Protein AF-A0A2E7VR38-F1 (afdb_monomer_lite)

Radius of gyration: 16.85 Å; chains: 1; bounding box: 37×20×45 Å

Sequence (75 aa):
MALDTKIYEMLKTQAEAEKAKAMLTLELLNKNGVGVGEHSTKDFYENAESALMMLVDANDKLETLNSLYKDSKLK

Foldseek 3Di:
DADDPVNLVVQLVVLVVLLVVLVVQLVCLVVPVPPCPPDHPVNSVVSNVVSVVSNVVSVVSNVVSVVNNVVNVVD

Structure (mmCIF, N/CA/C/O backbone):
data_AF-A0A2E7VR38-F1
#
_entry.id   AF-A0A2E7VR38-F1
#
loop_
_atom_site.group_PDB
_atom_site.id
_atom_site.type_symbol
_atom_site.label_atom_id
_atom_site.label_alt_id
_atom_site.label_comp_id
_atom_site.label_asym_id
_atom_site.label_entity_id
_atom_site.label_seq_id
_atom_site.pdbx_PDB_ins_code
_atom_site.Cartn_x
_atom_site.Cartn_y
_atom_site.Cartn_z
_atom_site.occupancy
_atom_site.B_iso_or_equiv
_atom_site.auth_seq_id
_atom_site.auth_comp_id
_atom_site.auth_asym_id
_atom_site.auth_atom_id
_atom_site.pdbx_PDB_model_num
ATOM 1 N N . MET A 1 1 ? -7.936 -6.499 20.070 1.00 59.56 1 MET A N 1
ATOM 2 C CA . MET A 1 1 ? -7.897 -5.065 20.433 1.00 59.56 1 MET A CA 1
ATOM 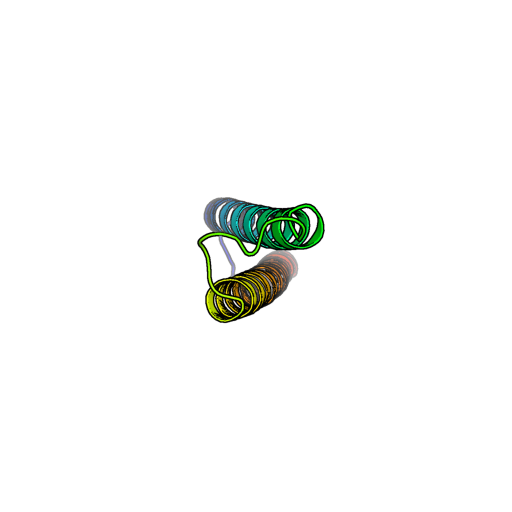3 C C . MET A 1 1 ? -9.010 -4.383 19.652 1.00 59.56 1 MET A C 1
ATOM 5 O O . MET A 1 1 ? -9.169 -4.741 18.496 1.00 59.56 1 MET A O 1
ATOM 9 N N . ALA A 1 2 ? -9.823 -3.512 20.255 1.00 69.19 2 ALA A N 1
ATOM 10 C CA . ALA A 1 2 ? -10.861 -2.793 19.512 1.00 69.19 2 ALA A CA 1
ATOM 11 C C . ALA A 1 2 ? -10.257 -1.523 18.898 1.00 69.19 2 ALA A C 1
ATOM 13 O O . ALA A 1 2 ? -9.680 -0.719 19.629 1.00 69.19 2 ALA A O 1
ATOM 14 N N . LEU A 1 3 ? -10.340 -1.369 17.574 1.00 84.00 3 LEU A N 1
ATOM 15 C CA . LEU A 1 3 ? -9.827 -0.191 16.876 1.00 84.00 3 LEU A CA 1
ATOM 16 C C . LEU A 1 3 ? -10.889 0.920 16.871 1.00 84.00 3 LEU A C 1
ATOM 18 O O . LEU A 1 3 ? -12.025 0.685 16.455 1.00 84.00 3 LEU A O 1
ATOM 22 N N . ASP A 1 4 ? -10.521 2.114 17.341 1.00 92.00 4 ASP A N 1
ATOM 23 C CA . ASP A 1 4 ? -11.391 3.294 17.312 1.00 92.00 4 ASP A CA 1
ATOM 24 C C . ASP A 1 4 ? -11.740 3.692 15.867 1.00 92.00 4 ASP A C 1
ATOM 26 O O . ASP A 1 4 ? -10.894 3.625 14.974 1.00 92.00 4 ASP A O 1
ATOM 30 N N . THR A 1 5 ? -12.982 4.131 15.637 1.00 93.62 5 THR A N 1
ATOM 31 C CA . THR A 1 5 ? -13.478 4.455 14.288 1.00 93.62 5 THR A CA 1
ATOM 32 C C . THR A 1 5 ? -12.701 5.600 13.640 1.00 93.62 5 THR A C 1
ATOM 34 O O . THR A 1 5 ? -12.385 5.504 12.460 1.00 93.62 5 THR A O 1
ATOM 37 N N . LYS A 1 6 ? -12.327 6.647 14.388 1.00 95.12 6 LYS A N 1
ATOM 38 C CA . LYS A 1 6 ? -11.581 7.780 13.817 1.00 95.12 6 LYS A CA 1
ATOM 39 C C . LYS A 1 6 ? -10.157 7.372 13.458 1.00 95.12 6 LYS A C 1
ATOM 41 O O . LYS A 1 6 ? -9.643 7.784 12.422 1.00 95.12 6 LYS A O 1
ATOM 46 N N . ILE A 1 7 ? -9.528 6.543 14.296 1.00 94.56 7 ILE A N 1
ATOM 47 C CA . ILE A 1 7 ? -8.198 5.985 14.013 1.00 94.56 7 ILE A CA 1
ATOM 48 C C . ILE A 1 7 ? -8.251 5.097 12.766 1.00 94.56 7 ILE A C 1
ATOM 50 O O . ILE A 1 7 ? -7.409 5.237 11.882 1.00 94.56 7 ILE A O 1
ATOM 54 N N . TYR A 1 8 ? -9.253 4.220 12.671 1.00 95.75 8 TYR A N 1
ATOM 55 C CA . TYR A 1 8 ? -9.467 3.375 11.500 1.00 95.75 8 TYR A CA 1
ATOM 56 C C . TYR A 1 8 ? -9.650 4.201 10.222 1.00 95.75 8 TYR A C 1
ATOM 58 O O . TYR A 1 8 ? -8.953 3.952 9.244 1.00 95.75 8 TYR A O 1
ATOM 66 N N . GLU A 1 9 ? -10.536 5.200 10.228 1.00 97.19 9 GLU A N 1
ATOM 67 C CA . GLU A 1 9 ? -10.803 6.043 9.055 1.00 97.19 9 GLU A CA 1
ATOM 68 C C . GLU A 1 9 ? -9.555 6.804 8.598 1.00 97.19 9 GLU A C 1
ATOM 70 O O . GLU A 1 9 ? -9.251 6.839 7.404 1.00 97.19 9 GLU A O 1
ATOM 75 N N . MET A 1 10 ? -8.802 7.368 9.544 1.00 97.88 10 MET A N 1
ATOM 76 C CA . MET A 1 10 ? -7.571 8.105 9.263 1.00 97.88 10 MET A CA 1
ATOM 77 C C . MET A 1 10 ? -6.494 7.193 8.655 1.00 97.88 10 MET A C 1
ATOM 79 O O . MET A 1 10 ? -5.957 7.515 7.593 1.00 97.88 10 MET A O 1
ATOM 83 N N . LEU A 1 11 ? -6.248 6.015 9.242 1.00 97.94 11 LEU A N 1
ATOM 84 C CA . LEU A 1 11 ? -5.268 5.054 8.718 1.00 97.94 11 LEU A CA 1
ATOM 85 C C . LEU A 1 11 ? -5.706 4.435 7.382 1.00 97.94 11 LEU A C 1
ATOM 87 O O . LEU A 1 11 ? -4.882 4.264 6.484 1.00 97.94 11 LEU A O 1
ATOM 91 N N . LYS A 1 12 ? -6.999 4.133 7.222 1.00 98.12 12 LYS A N 1
ATOM 92 C CA . LYS A 1 12 ? -7.567 3.619 5.969 1.00 98.12 12 LYS A CA 1
ATOM 93 C C . LYS A 1 12 ? -7.387 4.624 4.838 1.00 98.12 12 LYS A C 1
ATOM 95 O O . LYS A 1 12 ? -6.906 4.251 3.774 1.00 98.12 12 LYS A O 1
ATOM 100 N N . THR A 1 13 ? -7.716 5.892 5.082 1.00 98.50 13 THR A N 1
ATOM 101 C CA . THR A 1 13 ? -7.571 6.958 4.079 1.00 98.50 13 THR A CA 1
ATOM 102 C C . THR A 1 13 ? -6.109 7.128 3.664 1.00 98.50 13 THR A C 1
ATOM 104 O O . THR A 1 13 ? -5.818 7.288 2.479 1.00 98.50 13 THR A O 1
ATOM 107 N N . GLN A 1 14 ? -5.171 7.034 4.614 1.00 98.44 14 GLN A N 1
ATOM 108 C CA . GLN A 1 14 ? -3.743 7.063 4.302 1.00 98.44 14 GLN A CA 1
ATOM 109 C C . GLN A 1 14 ? -3.334 5.888 3.401 1.00 98.44 14 GLN A C 1
ATOM 111 O O . GLN A 1 14 ? -2.699 6.104 2.370 1.00 98.44 14 GLN A O 1
ATOM 116 N N . ALA A 1 15 ? -3.723 4.658 3.747 1.00 98.56 15 ALA A N 1
ATOM 117 C CA . ALA A 1 15 ? -3.382 3.478 2.954 1.00 98.56 15 ALA A CA 1
ATOM 118 C C . ALA A 1 15 ? -4.038 3.496 1.555 1.00 98.56 15 ALA A C 1
ATOM 120 O O . ALA A 1 15 ? -3.414 3.104 0.571 1.00 98.56 15 ALA A O 1
ATOM 121 N N . GLU A 1 16 ? -5.261 4.021 1.424 1.00 98.62 16 GLU A N 1
ATOM 122 C CA . GLU A 1 16 ? -5.915 4.238 0.124 1.00 98.62 16 GLU A CA 1
ATOM 123 C C . GLU A 1 16 ? -5.154 5.251 -0.743 1.00 98.62 16 GLU A C 1
ATOM 125 O O . GLU A 1 16 ? -4.973 5.024 -1.942 1.00 98.62 16 GLU A O 1
ATOM 130 N N . ALA A 1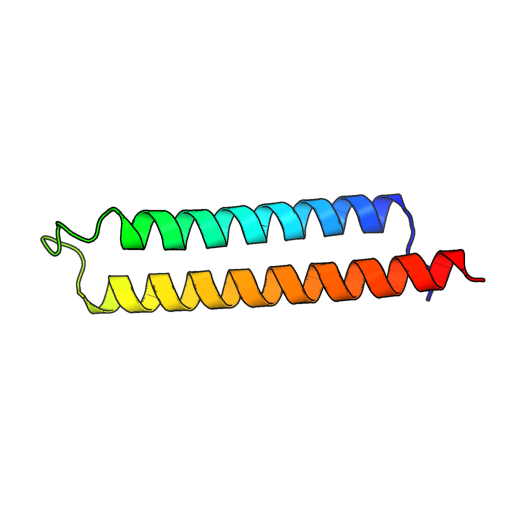 17 ? -4.652 6.335 -0.145 1.00 98.69 17 ALA A N 1
ATOM 131 C CA . ALA A 1 17 ? -3.827 7.313 -0.847 1.00 98.69 17 ALA A CA 1
ATOM 132 C C . ALA A 1 17 ? -2.478 6.720 -1.291 1.00 98.69 17 ALA A C 1
ATOM 134 O O . ALA A 1 17 ? -2.043 6.951 -2.421 1.00 98.69 17 ALA A O 1
ATOM 135 N N . GLU A 1 18 ? -1.831 5.924 -0.433 1.00 98.62 18 GLU A N 1
ATOM 136 C CA . GLU A 1 18 ? -0.585 5.218 -0.760 1.00 98.62 18 GLU A CA 1
ATOM 137 C C . GLU A 1 18 ? -0.786 4.242 -1.929 1.00 98.62 18 GLU A C 1
ATOM 139 O O . GLU A 1 18 ? -0.020 4.270 -2.896 1.00 98.62 18 GLU A O 1
ATOM 144 N N . LYS A 1 19 ? -1.871 3.458 -1.900 1.00 98.56 19 LYS A N 1
ATOM 145 C CA . LYS A 1 19 ? -2.271 2.561 -2.991 1.00 98.56 19 LYS A CA 1
ATOM 146 C C . LYS A 1 19 ? -2.486 3.314 -4.303 1.00 98.56 19 LYS A C 1
ATOM 148 O O . LYS A 1 19 ? -1.961 2.903 -5.336 1.00 98.56 19 LYS A O 1
ATOM 153 N N . ALA A 1 20 ? -3.236 4.417 -4.272 1.00 98.56 20 ALA A N 1
ATOM 154 C CA . ALA A 1 20 ? -3.510 5.219 -5.463 1.00 98.56 20 ALA A CA 1
ATOM 155 C C . ALA A 1 20 ? -2.223 5.804 -6.063 1.00 98.56 20 ALA A C 1
ATOM 157 O O . ALA A 1 20 ? -2.025 5.744 -7.276 1.00 98.56 20 ALA A O 1
ATOM 158 N N . LYS A 1 21 ? -1.317 6.309 -5.216 1.00 97.94 21 LYS A N 1
ATOM 159 C CA . LYS A 1 21 ? -0.010 6.818 -5.645 1.00 97.94 21 LYS A CA 1
ATOM 160 C C . LYS A 1 21 ? 0.829 5.725 -6.306 1.00 97.94 21 LYS A C 1
ATOM 162 O O . LYS A 1 21 ? 1.378 5.955 -7.379 1.00 97.94 21 LYS A O 1
ATOM 167 N N . ALA A 1 22 ? 0.902 4.545 -5.696 1.00 98.19 22 ALA A N 1
ATOM 168 C CA . ALA A 1 22 ? 1.644 3.411 -6.234 1.00 98.19 22 ALA A CA 1
ATOM 169 C C . ALA A 1 22 ? 1.104 2.961 -7.603 1.00 98.19 22 ALA A C 1
ATOM 171 O O . ALA A 1 22 ? 1.868 2.810 -8.557 1.00 98.19 22 ALA A O 1
ATOM 172 N N . MET A 1 23 ? -0.220 2.822 -7.724 1.00 97.81 23 MET A N 1
ATOM 173 C CA . MET A 1 23 ? -0.873 2.465 -8.986 1.00 97.81 23 MET A CA 1
ATOM 174 C C . MET A 1 23 ? -0.636 3.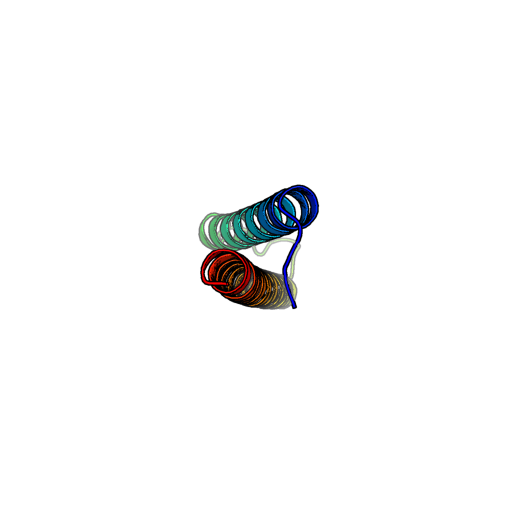516 -10.075 1.00 97.81 23 MET A C 1
ATOM 176 O O . MET A 1 23 ? -0.307 3.150 -11.201 1.00 97.81 23 MET A O 1
ATOM 180 N N . LEU A 1 24 ? -0.743 4.807 -9.738 1.00 96.44 24 LEU A N 1
ATOM 181 C CA . LEU A 1 24 ? -0.474 5.894 -10.677 1.00 96.44 24 LEU A CA 1
ATOM 182 C C . LEU A 1 24 ? 0.978 5.861 -11.166 1.00 96.44 24 LEU A C 1
ATOM 184 O O . LEU A 1 24 ? 1.219 6.009 -12.359 1.00 96.44 24 LEU A O 1
ATOM 188 N N . THR A 1 25 ? 1.946 5.620 -10.280 1.00 94.00 25 THR A N 1
ATOM 189 C CA . THR A 1 25 ? 3.355 5.483 -10.676 1.00 94.00 25 THR A CA 1
ATOM 190 C C . THR A 1 25 ? 3.550 4.335 -11.665 1.00 94.00 25 THR A C 1
ATOM 192 O O . THR A 1 25 ? 4.172 4.534 -12.705 1.00 94.00 25 THR A O 1
ATOM 195 N N . LEU A 1 26 ? 2.983 3.155 -11.393 1.00 93.94 26 LEU A N 1
ATOM 196 C CA . LEU A 1 26 ? 3.068 2.004 -12.301 1.00 93.94 26 LEU A CA 1
ATOM 197 C C . LEU A 1 26 ? 2.415 2.293 -13.661 1.00 93.94 26 LEU A C 1
ATOM 199 O O . LEU A 1 26 ? 2.961 1.938 -14.705 1.00 93.94 26 LEU A O 1
ATOM 203 N N . GLU A 1 27 ? 1.273 2.980 -13.666 1.00 93.19 27 GLU A N 1
ATOM 204 C CA . GLU A 1 27 ? 0.593 3.398 -14.892 1.00 93.19 27 GLU A CA 1
ATOM 205 C C . GLU A 1 27 ? 1.438 4.388 -15.707 1.00 93.19 27 GLU A C 1
ATOM 207 O O . GLU A 1 27 ? 1.556 4.243 -16.926 1.00 93.19 27 GLU A O 1
ATOM 212 N N . LEU A 1 28 ? 2.055 5.372 -15.046 1.00 90.44 28 LEU A N 1
ATOM 213 C CA . LEU A 1 28 ? 2.931 6.350 -15.689 1.00 90.44 28 LEU A CA 1
ATOM 214 C C . LEU A 1 28 ? 4.189 5.692 -16.261 1.00 90.44 28 LEU A C 1
ATOM 216 O O . LEU A 1 28 ? 4.575 6.019 -17.381 1.00 90.44 28 LEU A O 1
ATOM 220 N N . LEU A 1 29 ? 4.797 4.743 -15.543 1.00 87.38 29 LEU A N 1
ATOM 221 C CA . LEU A 1 29 ? 5.934 3.961 -16.040 1.00 87.38 29 LEU A CA 1
ATOM 222 C C . LEU A 1 29 ? 5.555 3.165 -17.298 1.00 87.38 29 LEU A C 1
ATOM 224 O O . LEU A 1 29 ? 6.304 3.162 -18.271 1.00 87.38 29 LEU A O 1
ATOM 228 N N . ASN A 1 30 ? 4.366 2.558 -17.323 1.00 81.75 30 ASN A N 1
ATOM 229 C CA . ASN A 1 30 ? 3.873 1.826 -18.491 1.00 81.75 30 ASN A CA 1
ATOM 230 C C . ASN A 1 30 ? 3.596 2.746 -19.698 1.00 81.75 30 ASN A C 1
ATOM 232 O O . ASN A 1 30 ? 3.907 2.399 -20.835 1.00 81.75 30 ASN A O 1
ATOM 236 N N . LYS A 1 31 ? 3.018 3.934 -19.465 1.00 81.00 31 LYS A N 1
ATOM 237 C CA . LYS A 1 31 ? 2.661 4.892 -20.529 1.00 81.00 31 LYS A CA 1
ATOM 238 C C . LYS A 1 31 ? 3.855 5.676 -21.082 1.00 81.00 31 LYS A C 1
ATOM 240 O O . LYS A 1 31 ? 3.858 6.002 -22.265 1.00 81.00 31 LYS A O 1
ATOM 245 N N . ASN A 1 32 ? 4.861 5.964 -20.256 1.00 66.75 32 ASN A N 1
ATOM 246 C CA . ASN A 1 32 ? 6.007 6.810 -20.611 1.00 66.75 32 ASN A CA 1
ATOM 247 C C . ASN A 1 32 ? 7.249 6.018 -21.063 1.00 66.75 32 ASN A C 1
ATOM 249 O O . ASN A 1 32 ? 8.340 6.579 -21.116 1.00 66.75 32 ASN A O 1
ATOM 253 N N . GLY A 1 33 ? 7.108 4.740 -21.439 1.00 59.66 33 GLY A N 1
ATOM 254 C CA . GLY A 1 33 ? 8.210 3.879 -21.908 1.00 59.66 33 GLY A CA 1
ATOM 255 C C . GLY A 1 33 ? 8.946 4.345 -23.182 1.00 59.66 33 GLY A C 1
ATOM 256 O O . GLY A 1 33 ? 9.846 3.660 -23.661 1.00 59.66 33 GLY A O 1
ATOM 257 N N . VAL A 1 34 ? 8.597 5.508 -23.735 1.00 50.41 34 VAL A N 1
ATOM 258 C CA . VAL A 1 34 ? 9.220 6.154 -24.898 1.00 50.41 34 VAL A CA 1
ATOM 259 C C . VAL A 1 34 ? 10.004 7.387 -24.445 1.00 50.41 34 VAL A C 1
ATOM 261 O O . VAL A 1 34 ? 9.528 8.514 -24.523 1.00 50.41 34 VAL A O 1
ATOM 264 N N . GLY A 1 35 ? 11.218 7.164 -23.941 1.00 52.16 35 GLY A N 1
ATOM 265 C CA . GLY A 1 35 ? 12.108 8.257 -23.544 1.00 52.16 35 GLY A CA 1
ATOM 266 C C . GLY A 1 35 ? 13.252 7.840 -22.630 1.00 52.16 35 GLY A C 1
ATOM 267 O O . GLY A 1 35 ? 13.524 8.532 -21.655 1.00 52.16 35 GLY A O 1
ATOM 268 N N . VAL A 1 36 ? 13.937 6.728 -22.925 1.00 55.06 36 VAL A N 1
ATOM 269 C CA . VAL A 1 36 ? 15.223 6.373 -22.288 1.00 55.06 36 VAL A CA 1
ATOM 270 C C . VAL A 1 36 ? 16.304 7.324 -22.829 1.00 55.06 36 VAL A C 1
ATOM 272 O O . VAL A 1 36 ? 17.165 6.936 -23.610 1.00 55.06 36 VAL A O 1
ATOM 275 N N . GLY A 1 37 ? 16.147 8.616 -22.540 1.00 57.25 37 GLY A N 1
ATOM 276 C CA . GLY A 1 37 ? 16.972 9.699 -23.069 1.00 57.25 37 GLY A CA 1
ATOM 277 C C . GLY A 1 37 ? 17.884 10.323 -22.021 1.00 57.25 37 GLY A C 1
ATOM 278 O O . GLY A 1 37 ? 19.004 10.673 -22.366 1.00 57.25 37 GLY A O 1
ATOM 279 N N . GLU A 1 38 ? 17.451 10.397 -20.753 1.00 56.62 38 GLU A N 1
ATOM 280 C CA . GLU A 1 38 ? 18.264 10.936 -19.639 1.00 56.62 38 GLU A CA 1
ATOM 281 C C . GLU A 1 38 ? 18.123 10.180 -18.300 1.00 56.62 38 GLU A C 1
ATOM 283 O O . GLU A 1 38 ? 18.970 10.335 -17.424 1.00 56.62 38 GLU A O 1
ATOM 288 N N . HIS A 1 39 ? 17.116 9.311 -18.147 1.00 64.25 39 HIS A N 1
ATOM 289 C CA . HIS A 1 39 ? 17.007 8.373 -17.024 1.00 64.25 39 HIS A CA 1
ATOM 290 C C . HIS A 1 39 ? 17.434 6.980 -17.481 1.00 64.25 39 HIS A C 1
ATOM 292 O O . HIS A 1 39 ? 17.037 6.510 -18.551 1.00 64.25 39 HIS A O 1
ATOM 298 N N . SER A 1 40 ? 18.280 6.324 -16.694 1.00 71.69 40 SER A N 1
ATOM 299 C CA . SER A 1 40 ? 18.809 5.009 -17.036 1.00 71.69 40 SER A CA 1
ATOM 300 C C . SER A 1 40 ? 17.700 3.950 -16.990 1.00 71.69 40 SER A C 1
ATOM 302 O O . SER A 1 40 ? 16.721 4.074 -16.254 1.00 71.69 40 SER A O 1
ATOM 304 N N . THR A 1 41 ? 17.863 2.843 -17.720 1.00 78.25 41 THR A N 1
ATOM 305 C CA . THR A 1 41 ? 16.972 1.674 -17.576 1.00 78.25 41 THR A CA 1
ATOM 306 C C . THR A 1 41 ? 16.934 1.151 -16.137 1.00 78.25 41 THR A C 1
ATOM 308 O O . THR A 1 41 ? 15.963 0.518 -15.742 1.00 78.25 41 THR A O 1
ATOM 311 N N . LYS A 1 42 ? 17.973 1.427 -15.340 1.00 81.12 42 LYS A N 1
ATOM 312 C CA . LYS A 1 42 ? 18.037 1.092 -13.919 1.00 81.12 42 LYS A CA 1
ATOM 313 C C . LYS A 1 42 ? 17.047 1.923 -13.091 1.00 81.12 42 LYS A C 1
ATOM 315 O O . LYS A 1 42 ? 16.293 1.330 -12.328 1.00 81.12 42 LYS A O 1
ATOM 320 N N . ASP A 1 43 ? 16.970 3.236 -13.314 1.00 83.38 43 ASP A N 1
ATOM 321 C CA . ASP A 1 43 ? 16.017 4.120 -12.615 1.00 83.38 43 ASP A CA 1
ATOM 322 C C . ASP A 1 43 ? 14.566 3.704 -12.896 1.00 83.38 43 ASP A C 1
ATOM 324 O O . ASP A 1 43 ? 13.700 3.766 -12.025 1.00 83.38 43 ASP A O 1
ATOM 328 N N . PHE A 1 44 ? 14.293 3.240 -14.119 1.00 85.44 44 PHE A N 1
ATOM 329 C CA . PHE A 1 44 ? 12.988 2.689 -14.475 1.00 85.44 44 PHE A CA 1
ATOM 330 C C . PHE A 1 44 ? 12.627 1.471 -13.612 1.00 85.44 44 PHE A C 1
ATOM 332 O O . PHE A 1 44 ? 11.538 1.430 -13.036 1.00 85.44 44 PHE A O 1
ATOM 339 N N . TYR A 1 45 ? 13.534 0.495 -13.502 1.00 88.44 45 TYR A N 1
ATOM 340 C CA . TYR A 1 45 ? 13.286 -0.718 -12.721 1.00 88.44 45 TYR A CA 1
ATOM 341 C C . TYR A 1 45 ? 13.183 -0.433 -11.220 1.00 88.44 45 TYR A C 1
ATOM 343 O O . TYR A 1 45 ? 12.261 -0.936 -10.583 1.00 88.44 45 TYR A O 1
ATOM 351 N N . GLU A 1 46 ? 14.049 0.421 -10.669 1.00 91.62 46 GLU A N 1
ATOM 352 C CA . GLU A 1 46 ? 13.997 0.813 -9.252 1.00 91.62 46 GLU A CA 1
ATOM 353 C C . GLU A 1 46 ? 12.679 1.526 -8.906 1.00 91.62 46 GLU A C 1
ATOM 355 O O . GLU A 1 46 ? 12.068 1.250 -7.869 1.00 91.62 46 GLU A O 1
ATOM 360 N N . ASN A 1 47 ? 12.184 2.394 -9.797 1.00 90.94 47 ASN A N 1
ATOM 361 C CA . ASN A 1 47 ? 10.885 3.048 -9.627 1.00 90.94 47 ASN A CA 1
ATOM 362 C C . ASN A 1 47 ? 9.718 2.052 -9.706 1.00 90.94 47 ASN A C 1
ATOM 364 O O . ASN A 1 47 ? 8.764 2.167 -8.932 1.00 90.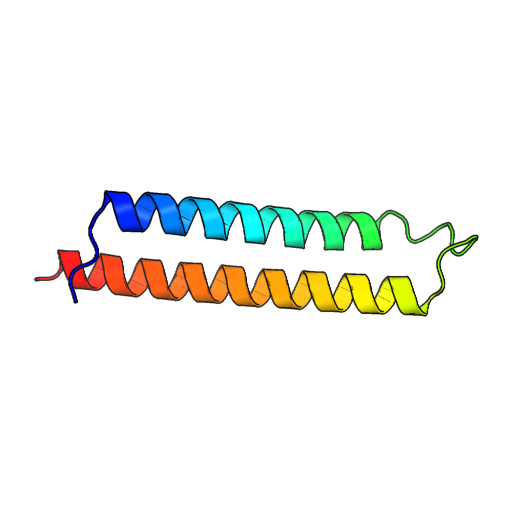94 47 ASN A O 1
ATOM 368 N N . ALA A 1 48 ? 9.781 1.074 -10.616 1.00 93.69 48 ALA A N 1
ATOM 369 C CA . ALA A 1 48 ? 8.755 0.040 -10.741 1.00 93.69 48 ALA A CA 1
ATOM 370 C C . ALA A 1 48 ? 8.697 -0.855 -9.494 1.00 93.69 48 ALA A C 1
ATOM 372 O O . ALA A 1 48 ? 7.613 -1.108 -8.967 1.00 93.69 48 ALA A O 1
ATOM 373 N N . GLU A 1 49 ? 9.854 -1.289 -8.990 1.00 96.56 49 GLU A N 1
ATOM 374 C CA . GLU A 1 49 ? 9.962 -2.105 -7.779 1.00 96.56 49 GLU A CA 1
ATOM 375 C C . GLU A 1 49 ? 9.485 -1.339 -6.540 1.00 96.56 49 GLU A C 1
ATOM 377 O O . GLU A 1 49 ? 8.671 -1.849 -5.770 1.00 96.56 49 GLU A O 1
ATOM 382 N N . SER A 1 50 ? 9.899 -0.077 -6.394 1.00 96.56 50 SER A N 1
ATOM 383 C CA . SER A 1 50 ? 9.463 0.777 -5.283 1.00 96.56 50 SER A CA 1
ATOM 384 C C . SER A 1 50 ? 7.950 1.002 -5.294 1.00 96.56 50 SER A C 1
ATOM 386 O O . SER A 1 50 ? 7.297 0.935 -4.251 1.00 96.56 50 SER A O 1
ATOM 388 N N . ALA A 1 51 ? 7.363 1.243 -6.472 1.00 97.50 51 ALA A N 1
ATOM 389 C CA . ALA A 1 51 ? 5.919 1.396 -6.604 1.00 97.50 51 ALA A CA 1
ATOM 390 C C . ALA A 1 51 ? 5.175 0.087 -6.300 1.00 97.50 51 ALA A C 1
ATOM 392 O O . ALA A 1 51 ? 4.140 0.116 -5.636 1.00 97.50 51 ALA A O 1
ATOM 393 N N . LEU A 1 52 ? 5.703 -1.062 -6.728 1.00 98.25 52 LEU A N 1
ATOM 394 C CA . LEU A 1 52 ? 5.121 -2.363 -6.404 1.00 98.25 52 LEU A CA 1
ATOM 395 C C . LEU A 1 52 ? 5.152 -2.637 -4.894 1.00 98.25 52 LEU A C 1
ATOM 397 O O . LEU A 1 52 ? 4.134 -3.039 -4.337 1.00 98.25 52 LEU A O 1
ATOM 401 N N . MET A 1 53 ? 6.276 -2.373 -4.226 1.00 98.50 53 MET A N 1
ATOM 402 C CA . MET A 1 53 ? 6.399 -2.537 -2.774 1.00 98.50 53 MET A CA 1
ATOM 403 C C . MET A 1 53 ? 5.398 -1.648 -2.028 1.00 98.50 53 MET A C 1
ATOM 405 O O . MET A 1 53 ? 4.654 -2.132 -1.180 1.00 98.50 53 MET A O 1
ATOM 409 N N . MET A 1 54 ? 5.281 -0.377 -2.427 1.00 98.19 54 MET A N 1
ATOM 410 C CA . MET A 1 54 ? 4.295 0.548 -1.861 1.00 98.19 54 MET A CA 1
ATOM 411 C C . MET A 1 54 ? 2.850 0.062 -2.058 1.00 98.19 54 MET A C 1
ATOM 413 O O . MET A 1 54 ? 2.008 0.248 -1.180 1.00 98.19 54 MET A O 1
ATOM 417 N N . LEU A 1 55 ? 2.550 -0.570 -3.197 1.00 98.44 55 LEU A N 1
ATOM 418 C CA . LEU A 1 55 ? 1.237 -1.153 -3.466 1.00 98.44 55 LEU A CA 1
ATOM 419 C C . LEU A 1 55 ? 0.954 -2.369 -2.573 1.00 98.44 55 LEU A C 1
ATOM 421 O O . LEU A 1 55 ? -0.161 -2.489 -2.063 1.00 98.44 55 LEU A O 1
ATOM 425 N N . VAL A 1 56 ? 1.928 -3.263 -2.397 1.00 98.56 56 VAL A N 1
ATOM 426 C CA . VAL A 1 56 ? 1.809 -4.430 -1.507 1.00 98.56 56 VAL A CA 1
ATOM 427 C C . VAL A 1 56 ? 1.556 -3.963 -0.076 1.00 98.56 56 VAL A C 1
ATOM 429 O O . VAL A 1 56 ? 0.516 -4.294 0.488 1.00 98.56 56 VAL A O 1
ATOM 432 N N . ASP A 1 57 ? 2.410 -3.082 0.446 1.00 98.44 57 ASP A N 1
ATOM 433 C CA . ASP A 1 57 ? 2.286 -2.547 1.804 1.00 98.44 57 ASP A CA 1
ATOM 434 C C . ASP A 1 57 ? 0.927 -1.877 2.039 1.00 98.44 57 ASP A C 1
ATOM 436 O O . ASP A 1 57 ? 0.296 -2.064 3.080 1.00 98.44 57 ASP A O 1
ATOM 440 N N . ALA A 1 58 ? 0.450 -1.084 1.076 1.00 98.62 58 ALA A N 1
ATOM 441 C CA . ALA A 1 58 ? -0.842 -0.418 1.187 1.00 98.62 58 ALA A CA 1
ATOM 442 C C . ALA A 1 58 ? -2.012 -1.416 1.225 1.00 98.62 58 ALA A C 1
ATOM 444 O O . ALA A 1 58 ? -2.963 -1.215 1.984 1.00 98.62 58 ALA A O 1
ATOM 445 N N . ASN A 1 59 ? -1.956 -2.496 0.440 1.00 98.56 59 ASN A N 1
ATOM 446 C CA . ASN A 1 59 ? -2.982 -3.539 0.481 1.00 98.56 59 ASN A CA 1
ATOM 447 C C . ASN A 1 59 ? -2.952 -4.304 1.812 1.00 98.56 59 ASN A C 1
ATOM 449 O O . ASN A 1 59 ? -4.008 -4.459 2.425 1.00 98.56 59 ASN A O 1
ATOM 453 N N . ASP A 1 60 ? -1.769 -4.686 2.297 1.00 98.50 60 ASP A N 1
ATOM 454 C CA . ASP A 1 60 ? -1.607 -5.407 3.567 1.00 98.50 60 ASP A CA 1
ATOM 455 C C . ASP A 1 60 ? -2.092 -4.564 4.757 1.00 98.50 60 ASP A C 1
ATOM 457 O O . ASP A 1 60 ? -2.789 -5.057 5.654 1.00 98.50 60 ASP A O 1
ATOM 461 N N . LYS A 1 61 ? -1.801 -3.254 4.745 1.00 98.06 61 LYS A N 1
ATOM 462 C CA . LYS A 1 61 ? -2.345 -2.294 5.719 1.00 98.06 61 LYS A CA 1
ATOM 463 C C . LYS A 1 61 ? -3.870 -2.267 5.682 1.00 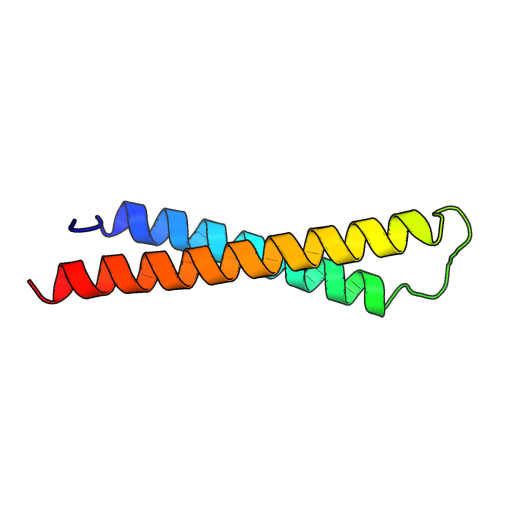98.06 61 LYS A C 1
ATOM 465 O O . LYS A 1 61 ? -4.497 -2.337 6.738 1.00 98.06 61 LYS A O 1
ATOM 470 N N . LEU A 1 62 ? -4.479 -2.168 4.497 1.00 98.38 62 LEU A N 1
ATOM 471 C CA . LEU A 1 62 ? -5.938 -2.131 4.356 1.00 98.38 62 LEU A CA 1
ATOM 472 C C . LEU A 1 62 ? -6.590 -3.425 4.845 1.00 98.38 62 LEU A C 1
ATOM 474 O O . LEU A 1 62 ? -7.584 -3.367 5.568 1.00 98.38 62 LEU A O 1
ATOM 478 N N . GLU A 1 63 ? -6.033 -4.581 4.490 1.00 97.75 63 GLU A N 1
ATOM 479 C CA . GLU A 1 63 ? -6.534 -5.877 4.950 1.00 97.75 63 GLU A CA 1
ATOM 480 C C . GLU A 1 63 ? -6.462 -5.987 6.477 1.00 97.75 63 GLU A C 1
ATOM 482 O O . GLU A 1 63 ? -7.461 -6.3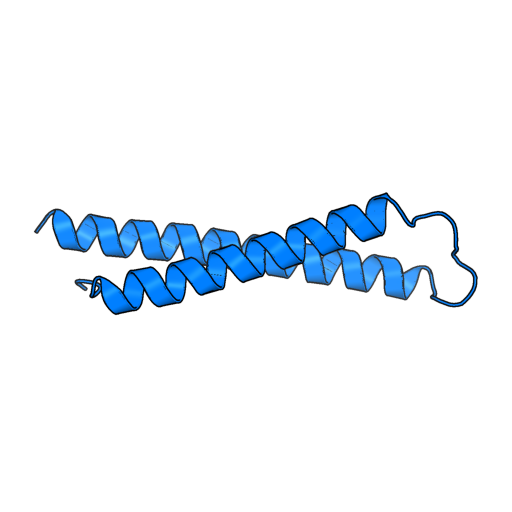02 7.132 1.00 97.75 63 GLU A O 1
ATOM 487 N N . THR A 1 64 ? -5.317 -5.622 7.056 1.00 96.44 64 THR A N 1
ATOM 488 C CA . THR A 1 64 ? -5.103 -5.631 8.507 1.00 96.44 64 THR A CA 1
ATOM 489 C C . THR A 1 64 ? -6.079 -4.696 9.225 1.00 96.44 64 THR A C 1
ATOM 491 O O . THR A 1 64 ? -6.715 -5.094 10.203 1.00 96.44 64 THR A O 1
ATOM 494 N N . LEU A 1 65 ? -6.249 -3.462 8.734 1.00 96.31 65 LEU A N 1
ATOM 495 C CA . LEU A 1 65 ? -7.175 -2.479 9.308 1.00 96.31 65 LEU A CA 1
ATOM 496 C C . LEU A 1 65 ? -8.625 -2.966 9.257 1.00 96.31 65 LEU A C 1
ATOM 498 O O . LEU A 1 65 ? -9.342 -2.854 10.252 1.00 96.31 65 LEU A O 1
ATOM 502 N N . ASN A 1 66 ? -9.047 -3.534 8.125 1.00 94.88 66 ASN A N 1
ATOM 503 C CA . ASN A 1 66 ? -10.390 -4.083 7.957 1.00 94.88 66 ASN A CA 1
ATOM 504 C C . ASN A 1 66 ? -10.644 -5.253 8.915 1.00 94.88 66 ASN A C 1
ATOM 506 O O . ASN A 1 66 ? -11.710 -5.321 9.527 1.00 94.88 66 ASN A O 1
ATOM 510 N N . SER A 1 67 ? -9.662 -6.145 9.073 1.00 93.75 67 SER A N 1
ATOM 511 C CA . SER A 1 67 ? -9.738 -7.280 9.995 1.00 93.75 67 SER A CA 1
ATOM 512 C C . SER A 1 67 ? -9.894 -6.809 11.448 1.00 93.75 67 SER A C 1
ATOM 514 O O . SER A 1 67 ? -10.871 -7.147 12.119 1.00 93.75 67 SER A O 1
ATOM 516 N N . LEU A 1 68 ? -9.016 -5.905 11.902 1.00 92.38 68 LEU A N 1
ATOM 517 C CA . LEU A 1 68 ? -9.052 -5.355 13.263 1.00 92.38 68 LEU A CA 1
ATOM 518 C C . LEU A 1 68 ? -10.331 -4.560 13.564 1.00 92.38 68 LEU A C 1
ATOM 520 O O . LEU A 1 68 ? -10.840 -4.606 14.688 1.00 92.38 68 LEU A O 1
ATOM 524 N N . TYR A 1 69 ? -10.853 -3.818 12.583 1.00 91.75 69 TYR A N 1
ATOM 525 C CA . TYR A 1 69 ? -12.094 -3.062 12.745 1.00 91.75 69 TYR A CA 1
ATOM 526 C C . TYR A 1 69 ? -13.328 -3.969 12.741 1.00 91.75 69 TYR A C 1
ATOM 528 O O . TYR A 1 69 ? -14.261 -3.739 13.503 1.00 91.75 69 TYR A O 1
ATOM 536 N N . LYS A 1 70 ? -13.349 -5.036 11.937 1.00 88.88 70 LYS A N 1
ATOM 537 C CA . LYS A 1 70 ? -14.449 -6.009 11.951 1.00 88.88 70 LYS A CA 1
ATOM 538 C C . LYS A 1 70 ? -14.513 -6.762 13.282 1.00 88.88 70 LYS A C 1
ATOM 540 O O . LYS A 1 70 ? -15.586 -6.860 13.875 1.00 88.88 70 LYS A O 1
ATOM 545 N N . ASP A 1 71 ? -13.369 -7.219 13.785 1.00 84.25 71 ASP A N 1
ATOM 546 C CA . ASP A 1 71 ? -13.268 -7.923 15.069 1.00 84.25 71 ASP A CA 1
ATOM 547 C C . ASP A 1 71 ? -13.690 -7.056 16.262 1.00 84.25 71 ASP A C 1
ATOM 549 O O . ASP A 1 71 ? -14.138 -7.576 17.286 1.00 84.25 71 ASP A O 1
ATOM 553 N N . SER A 1 72 ? -13.569 -5.729 16.144 1.00 76.00 72 SER A N 1
ATOM 554 C CA . SER A 1 72 ? -14.025 -4.794 17.174 1.00 76.00 72 SER A CA 1
ATOM 555 C C . SER A 1 72 ? -15.545 -4.611 17.205 1.00 76.00 72 SER A C 1
ATOM 557 O O . SER A 1 72 ? -16.069 -4.213 18.240 1.00 76.00 72 SER A O 1
ATOM 559 N N . LYS A 1 73 ? -16.250 -4.906 16.103 1.00 69.44 73 LYS A N 1
ATOM 560 C CA . LYS A 1 73 ? -17.717 -4.800 15.978 1.00 69.44 73 LYS A CA 1
ATOM 561 C C . LYS A 1 73 ? -18.460 -6.103 16.270 1.00 69.44 73 LYS A C 1
ATOM 563 O O . LYS A 1 73 ? -19.676 -6.078 16.422 1.00 69.44 73 LYS A O 1
ATOM 568 N N . LEU A 1 74 ? -17.748 -7.230 16.299 1.00 61.84 74 LEU A N 1
ATOM 569 C CA . LEU A 1 74 ? -18.293 -8.558 16.615 1.00 61.84 74 LEU A CA 1
ATOM 570 C C . LEU A 1 74 ? -18.299 -8.869 18.124 1.00 61.84 74 LEU A C 1
ATOM 572 O O . LEU A 1 74 ? -18.783 -9.929 18.518 1.00 61.84 74 LEU A O 1
ATOM 576 N N . LYS A 1 75 ? -17.743 -7.975 18.947 1.00 54.66 75 LYS A N 1
ATOM 577 C CA . LYS A 1 75 ? -17.724 -8.045 20.413 1.00 54.66 75 LYS A CA 1
ATOM 578 C C . LYS A 1 75 ? -18.697 -7.041 21.004 1.00 54.66 75 LYS A C 1
ATOM 580 O O . LYS A 1 75 ? -19.270 -7.377 22.060 1.00 54.66 75 LYS A O 1
#

Secondary structure (DSSP, 8-state):
-PPPHHHHHHHHHHHHHHHHHHHHHHHHHHHT-S-TTSS-HHHHHHHHHHHHHHHHHHHHHHHHHHHHHHHHH--

pLDDT: mean 87.65, std 14.29, range [50.41, 98.69]